Protein AF-A0A920ANH8-F1 (afdb_monomer)

Solvent-accessible surface area (backbone atoms only — not comparable to full-atom values): 8256 Å² total; per-residue (Å²): 111,60,56,74,19,57,46,46,71,43,47,84,95,56,101,53,77,49,75,54,90,67,97,67,73,54,84,72,90,76,86,80,78,64,59,67,66,59,52,51,48,52,52,42,49,32,62,74,70,32,36,62,46,75,48,73,66,53,48,61,88,75,48,53,37,49,67,61,54,46,39,48,56,33,45,65,75,43,80,54,91,46,23,42,37,29,68,56,39,88,88,61,44,61,59,64,71,48,97,84,73,58,77,89,82,85,70,65,42,72,85,58,41,31,60,66,86,51,49,64,49,50,56,53,48,52,73,71,33,78,85,82,127

pLDDT: mean 86.43, std 13.87, range [31.8, 97.69]

Mean predicted aligned error: 6.36 Å

Sequence (133 aa):
MLNRMGAKISGVGSNRLTIEGVDSLSGTTHRVLPDMVEIGSWIGLAALTRSELTIKNVSWDNLGQIPSVFQKLGIRIEKHDDDIYIPAHTDGYEVQSFIDGSIMTISDAPWPGFTPDLLSIILWSLHKLEGVC

Nearest PDB structures (foldseek):
  4eii-assembly1_A  TM=8.980E-01  e=5.322E-07  Enterobacter cloacae subsp. cloacae ATCC 13047
  6wfm-assembly1_A  TM=8.308E-01  e=4.370E-07  Stenotrophomonas maltophilia K279a
  1uae-assembly1_A  TM=9.268E-01  e=1.736E-06  Escherichia coli
  6wfm-assembly1_B  TM=8.569E-01  e=9.611E-07  Stenotrophomonas maltophilia K279a
  6cn1-assembly2_G  TM=8.652E-01  e=1.170E-06  Pseudomonas putida KT2440

Radius of gyration: 18.72 Å; Cα contacts (8 Å, |Δi|>4): 177; chains: 1; bounding box: 39×30×56 Å

Secondary structure (DSSP, 8-state):
-GGGGT-EEE-TTSS--EEE--S-------PPPP-HHHHHHHHHHHHHHT--EEE----GGGSTTHHHHHHHTT---EEETTEEEE---TT-------TT---------STTS--GGGHHHHHHHHHHSTT--

Structure (mmCIF, N/CA/C/O backbone):
data_AF-A0A920ANH8-F1
#
_entry.id   AF-A0A920ANH8-F1
#
loop_
_atom_site.group_PDB
_atom_site.id
_atom_site.type_symbol
_atom_site.label_atom_id
_atom_site.label_alt_id
_atom_site.label_comp_id
_atom_site.label_asym_id
_atom_site.label_entity_id
_atom_site.label_seq_id
_atom_site.pdbx_PDB_ins_code
_atom_site.Cartn_x
_atom_site.Cartn_y
_atom_site.Cartn_z
_atom_site.occupancy
_atom_site.B_iso_or_equiv
_atom_site.auth_seq_id
_atom_site.auth_comp_id
_atom_site.auth_asym_id
_atom_site.auth_atom_id
_atom_site.pdbx_PDB_model_num
ATOM 1 N N . MET A 1 1 ? 7.586 2.529 -13.834 1.00 94.06 1 MET A N 1
ATOM 2 C CA . MET A 1 1 ? 8.139 3.655 -14.623 1.00 94.06 1 MET A CA 1
ATOM 3 C C . MET A 1 1 ? 9.083 3.197 -15.737 1.00 94.06 1 MET A C 1
ATOM 5 O O . MET A 1 1 ? 8.738 3.399 -16.889 1.00 94.06 1 MET A O 1
ATOM 9 N N . LEU A 1 2 ? 10.215 2.549 -15.430 1.00 96.25 2 LEU A N 1
ATOM 10 C CA . LEU A 1 2 ? 11.284 2.238 -16.402 1.00 96.25 2 LEU A CA 1
ATOM 11 C C . LEU A 1 2 ? 10.830 1.485 -17.665 1.00 96.25 2 LEU A C 1
ATOM 13 O O . LEU A 1 2 ? 11.232 1.852 -18.761 1.00 96.25 2 LEU A O 1
ATOM 17 N N . ASN A 1 3 ? 9.929 0.504 -17.547 1.00 96.06 3 ASN A N 1
ATOM 18 C CA . ASN A 1 3 ? 9.394 -0.186 -18.731 1.00 96.06 3 ASN A CA 1
ATOM 19 C C . ASN A 1 3 ? 8.672 0.753 -19.711 1.00 96.06 3 ASN A C 1
ATOM 21 O O . ASN A 1 3 ? 8.709 0.537 -20.915 1.00 96.06 3 ASN A O 1
ATOM 25 N N . ARG A 1 4 ? 8.048 1.832 -19.218 1.00 95.62 4 ARG A N 1
ATOM 26 C CA . ARG A 1 4 ? 7.421 2.851 -20.077 1.00 95.62 4 ARG A CA 1
ATOM 27 C C . ARG A 1 4 ? 8.450 3.736 -20.785 1.00 95.62 4 ARG A C 1
ATOM 29 O O . ARG A 1 4 ? 8.130 4.315 -21.810 1.00 95.62 4 ARG A O 1
ATOM 36 N N . MET A 1 5 ? 9.666 3.821 -20.246 1.00 97.00 5 MET A N 1
ATOM 37 C CA . MET A 1 5 ? 10.800 4.535 -20.843 1.00 97.00 5 MET A CA 1
ATOM 38 C C . MET A 1 5 ? 11.550 3.684 -21.880 1.00 97.00 5 MET A C 1
ATOM 40 O O . MET A 1 5 ? 12.548 4.144 -22.422 1.00 97.00 5 MET A O 1
ATOM 44 N N . GLY A 1 6 ? 11.114 2.442 -22.131 1.00 96.00 6 GLY A N 1
ATOM 45 C CA . GLY A 1 6 ? 11.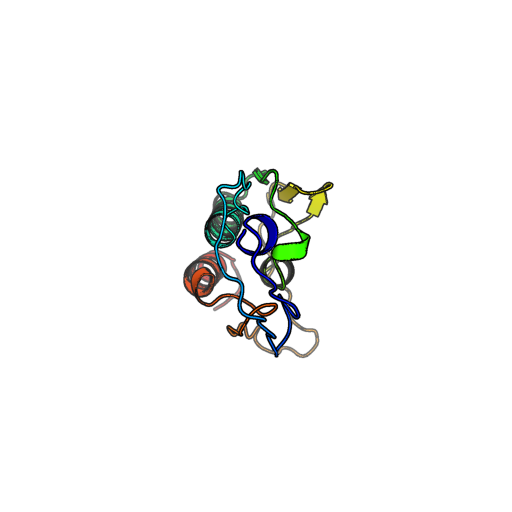753 1.522 -23.076 1.00 96.00 6 GLY A CA 1
ATOM 46 C C . GLY A 1 6 ? 12.643 0.451 -22.439 1.00 96.00 6 GLY A C 1
ATOM 47 O O . GLY A 1 6 ? 13.201 -0.367 -23.165 1.00 96.00 6 GLY A O 1
ATOM 48 N N . ALA A 1 7 ? 12.760 0.400 -21.106 1.00 97.06 7 ALA A N 1
ATOM 49 C CA . ALA A 1 7 ? 13.457 -0.702 -20.445 1.00 97.06 7 ALA A CA 1
ATOM 50 C C . ALA A 1 7 ? 12.689 -2.023 -20.614 1.00 97.06 7 ALA A C 1
ATOM 52 O O . ALA A 1 7 ? 11.458 -2.043 -20.684 1.00 97.06 7 ALA A O 1
ATOM 53 N N . LYS A 1 8 ? 13.413 -3.142 -20.613 1.00 96.88 8 LYS A N 1
ATOM 54 C CA . LYS A 1 8 ? 12.835 -4.487 -20.659 1.00 96.88 8 LYS A CA 1
ATOM 55 C C . LYS A 1 8 ? 13.043 -5.200 -19.328 1.00 96.88 8 LYS A C 1
ATOM 57 O O . LYS A 1 8 ? 13.990 -5.964 -19.160 1.00 96.88 8 LYS A O 1
ATOM 62 N N . ILE A 1 9 ? 12.164 -4.920 -18.370 1.00 97.50 9 ILE A N 1
ATOM 63 C CA . ILE A 1 9 ? 12.185 -5.525 -17.035 1.00 97.50 9 ILE A CA 1
ATOM 64 C C . ILE A 1 9 ? 10.954 -6.416 -16.882 1.00 97.50 9 ILE A C 1
ATOM 66 O O . ILE A 1 9 ? 9.819 -5.947 -16.984 1.00 97.50 9 ILE A O 1
ATOM 70 N N . SER A 1 10 ? 11.171 -7.696 -16.603 1.00 97.31 10 SER A N 1
ATOM 71 C CA . SER A 1 10 ? 10.118 -8.678 -16.331 1.00 97.31 10 SER A CA 1
ATOM 72 C C . SER A 1 10 ? 10.261 -9.263 -14.921 1.00 97.31 10 SER A C 1
ATOM 74 O O . SER A 1 10 ? 11.312 -9.145 -14.289 1.00 97.31 10 SER A O 1
ATOM 76 N N . GLY A 1 11 ? 9.179 -9.853 -14.402 1.00 94.88 11 GLY A N 1
ATOM 77 C CA . GLY A 1 11 ? 9.144 -10.429 -13.051 1.00 94.88 11 GLY A CA 1
ATOM 78 C C . GLY A 1 11 ? 8.936 -9.418 -11.913 1.00 94.88 11 GLY A C 1
ATOM 79 O O . GLY A 1 11 ? 9.189 -9.749 -10.756 1.00 94.88 11 GLY A O 1
ATOM 80 N N . VAL A 1 12 ? 8.487 -8.191 -12.213 1.00 93.94 12 VAL A N 1
ATOM 81 C CA . VAL A 1 12 ? 8.190 -7.158 -11.201 1.00 93.94 12 VAL A CA 1
ATOM 82 C C . VAL A 1 12 ? 7.119 -7.660 -10.231 1.00 93.94 12 VAL A C 1
ATOM 84 O O . VAL A 1 12 ? 6.077 -8.138 -10.666 1.00 93.94 12 VAL A O 1
ATOM 87 N N . GLY A 1 13 ? 7.390 -7.555 -8.928 1.00 88.56 13 GLY A N 1
ATOM 88 C CA . GLY A 1 13 ? 6.517 -8.073 -7.867 1.00 88.56 13 GLY A CA 1
ATOM 89 C C . GLY A 1 1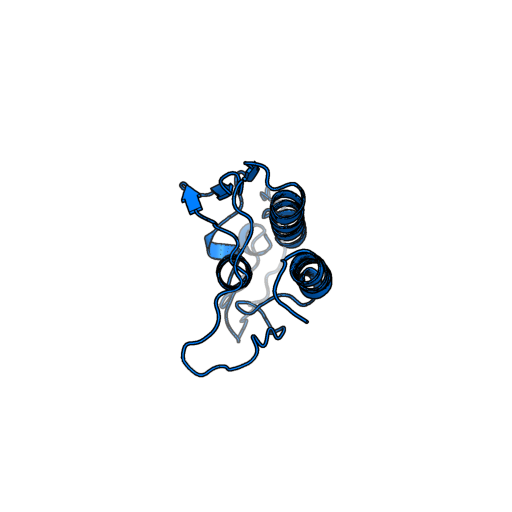3 ? 6.750 -9.546 -7.510 1.00 88.56 13 GLY A C 1
ATOM 90 O O . GLY A 1 13 ? 6.041 -10.078 -6.664 1.00 88.56 13 GLY A O 1
ATOM 91 N N . SER A 1 14 ? 7.736 -10.210 -8.124 1.00 92.50 14 SER A N 1
ATOM 92 C CA . SER A 1 14 ? 8.143 -11.577 -7.774 1.00 92.50 14 SER A CA 1
ATOM 93 C C . SER A 1 14 ? 9.506 -11.610 -7.074 1.00 92.50 14 SER A C 1
ATOM 95 O O . SER A 1 14 ? 10.193 -10.596 -6.958 1.00 92.50 14 SER A O 1
ATOM 97 N N . ASN A 1 15 ? 9.939 -12.799 -6.655 1.00 93.62 15 ASN A N 1
ATOM 98 C CA . ASN A 1 15 ? 11.267 -13.026 -6.084 1.00 93.62 15 ASN A CA 1
ATOM 99 C C . ASN A 1 15 ? 12.406 -13.027 -7.125 1.00 93.62 15 ASN A C 1
ATOM 101 O O . ASN A 1 15 ? 13.568 -13.175 -6.744 1.00 93.62 15 ASN A O 1
ATOM 105 N N . ARG A 1 16 ? 12.105 -12.904 -8.427 1.00 95.38 16 ARG A N 1
ATOM 106 C CA . ARG A 1 16 ? 13.113 -12.868 -9.494 1.00 95.38 16 ARG A CA 1
ATOM 107 C C . ARG A 1 16 ? 12.790 -11.801 -10.532 1.00 95.38 16 ARG A C 1
ATOM 109 O O . ARG A 1 16 ? 11.768 -11.856 -11.205 1.00 95.38 16 ARG A O 1
ATOM 116 N N . LEU A 1 17 ? 13.737 -10.893 -10.733 1.00 96.81 17 LEU A N 1
ATOM 117 C CA . LEU A 1 17 ? 13.707 -9.918 -11.818 1.00 96.81 17 LEU A CA 1
ATOM 118 C C . LEU A 1 17 ? 14.602 -10.379 -12.968 1.00 96.81 17 LEU A C 1
ATOM 120 O O . LEU A 1 17 ? 15.693 -10.905 -12.749 1.00 96.81 17 LEU A O 1
ATOM 124 N N . THR A 1 18 ? 14.154 -10.164 -14.202 1.00 97.31 18 THR A N 1
ATOM 125 C CA . THR A 1 18 ? 14.963 -10.383 -15.407 1.00 97.31 18 THR A CA 1
ATOM 126 C C . THR A 1 18 ? 14.987 -9.101 -16.222 1.00 97.31 18 THR A C 1
ATOM 128 O O . THR A 1 18 ? 13.934 -8.539 -16.531 1.00 97.31 18 THR A O 1
ATOM 131 N N . ILE A 1 19 ? 16.196 -8.631 -16.528 1.00 97.69 19 ILE A N 1
ATOM 132 C CA . ILE A 1 19 ? 16.440 -7.358 -17.204 1.00 97.69 19 ILE A CA 1
ATOM 133 C C . ILE A 1 19 ? 17.232 -7.634 -18.476 1.00 97.69 19 ILE A C 1
ATOM 135 O O . ILE A 1 19 ? 18.337 -8.172 -18.413 1.00 97.69 19 ILE A O 1
ATOM 139 N N . GLU A 1 20 ? 16.674 -7.241 -19.615 1.00 97.56 20 GLU A N 1
ATOM 140 C CA . GLU A 1 20 ? 17.391 -7.218 -20.889 1.00 97.56 20 GLU A CA 1
ATOM 141 C C . GLU A 1 20 ? 17.925 -5.805 -21.144 1.00 97.56 20 GLU A C 1
ATOM 143 O O . GLU A 1 20 ? 17.185 -4.822 -21.031 1.00 97.56 20 GLU A O 1
ATOM 148 N N . GLY A 1 21 ? 19.213 -5.702 -21.480 1.00 96.88 21 GLY A N 1
ATOM 149 C CA . GLY A 1 21 ? 19.848 -4.427 -21.814 1.00 96.88 21 GLY A CA 1
ATOM 150 C C . GLY A 1 21 ? 19.226 -3.780 -23.055 1.00 96.88 21 GLY A C 1
ATOM 151 O O . GLY A 1 21 ? 18.856 -4.470 -24.005 1.00 96.88 21 GLY A O 1
ATOM 152 N N . VAL A 1 22 ? 19.118 -2.450 -23.033 1.00 97.38 22 VAL A N 1
ATOM 153 C CA . VAL A 1 22 ? 18.624 -1.620 -24.144 1.00 97.38 22 VAL A CA 1
ATOM 154 C C . VAL A 1 22 ? 19.585 -0.457 -24.383 1.00 97.38 22 VAL A C 1
ATOM 156 O O . VAL A 1 22 ? 20.247 -0.009 -23.449 1.00 97.38 22 VAL A O 1
ATOM 159 N N . ASP A 1 23 ? 19.652 0.041 -25.618 1.00 97.19 23 ASP A N 1
ATOM 160 C CA . ASP A 1 23 ? 20.644 1.052 -26.016 1.00 97.19 23 ASP A CA 1
ATOM 161 C C . ASP A 1 23 ? 20.382 2.439 -25.409 1.00 97.19 23 ASP A C 1
ATOM 163 O O . ASP A 1 23 ? 21.310 3.201 -25.146 1.00 97.19 23 ASP A O 1
ATOM 167 N N . SER A 1 24 ? 19.111 2.794 -25.197 1.00 96.56 24 SER A N 1
ATOM 168 C CA . SER A 1 24 ? 18.716 4.077 -24.606 1.00 96.56 24 SER A CA 1
ATOM 169 C C . SER A 1 24 ? 17.324 4.016 -23.974 1.00 96.56 24 SER A C 1
ATOM 171 O O . SER A 1 24 ? 16.542 3.104 -24.242 1.00 96.56 24 SER A O 1
ATOM 173 N N . LEU A 1 25 ? 17.024 5.000 -23.122 1.00 97.69 25 LEU A N 1
ATOM 174 C CA . LEU A 1 25 ? 15.712 5.214 -22.513 1.00 97.69 25 LEU A CA 1
ATOM 175 C C . LEU A 1 25 ? 15.143 6.568 -22.949 1.00 97.69 25 LEU A C 1
ATOM 177 O O . LEU A 1 25 ? 15.891 7.525 -23.147 1.00 97.69 25 LEU A O 1
ATOM 181 N N . SER A 1 26 ? 13.819 6.665 -23.044 1.00 97.12 26 SER A N 1
ATOM 182 C CA . SER A 1 26 ? 13.102 7.901 -23.370 1.00 97.12 26 SER A CA 1
ATOM 183 C C . SER A 1 26 ? 12.413 8.519 -22.149 1.00 97.12 26 SER A C 1
ATOM 185 O O . SER A 1 26 ? 12.252 7.887 -21.106 1.00 97.12 26 SER A O 1
ATOM 187 N N . GLY A 1 27 ? 11.945 9.764 -22.284 1.00 97.00 27 GLY A N 1
ATOM 188 C CA . GLY A 1 27 ? 11.052 10.371 -21.293 1.00 97.00 27 GLY A CA 1
ATOM 189 C C . GLY A 1 27 ? 9.714 9.625 -21.180 1.00 97.00 27 GLY A C 1
ATOM 190 O O . GLY A 1 27 ? 9.268 8.984 -22.132 1.00 97.00 27 GLY A O 1
ATOM 191 N N . THR A 1 28 ? 9.060 9.716 -20.018 1.00 96.94 28 THR A N 1
ATOM 192 C CA . THR A 1 28 ? 7.709 9.177 -19.782 1.00 96.94 28 THR A CA 1
ATOM 193 C C . THR A 1 28 ? 6.941 10.060 -18.805 1.00 96.94 28 THR A C 1
ATOM 195 O O . THR A 1 28 ? 7.524 10.687 -17.925 1.00 96.94 28 THR A O 1
ATOM 198 N N . THR A 1 29 ? 5.614 10.023 -18.885 1.00 96.31 29 THR A N 1
ATOM 199 C CA . THR A 1 29 ? 4.732 10.443 -17.789 1.00 96.31 29 THR A CA 1
ATOM 200 C C . THR A 1 29 ? 4.400 9.228 -16.923 1.00 96.31 29 THR A C 1
ATOM 202 O O . THR A 1 29 ? 4.172 8.128 -17.439 1.00 96.31 29 THR A O 1
ATOM 205 N N . HIS A 1 30 ? 4.390 9.395 -15.602 1.00 95.12 30 HIS A N 1
ATOM 206 C CA . HIS A 1 30 ? 4.049 8.336 -14.657 1.00 95.12 30 HIS A CA 1
ATOM 207 C C . HIS A 1 30 ? 3.287 8.924 -13.470 1.00 95.12 30 HIS A C 1
ATOM 209 O O . HIS A 1 30 ? 3.697 9.937 -12.915 1.00 95.12 30 HIS A O 1
ATOM 215 N N . ARG A 1 31 ? 2.181 8.280 -13.087 1.00 93.38 31 ARG A N 1
ATOM 216 C CA . ARG A 1 31 ? 1.475 8.578 -11.841 1.00 93.38 31 ARG A CA 1
ATOM 217 C C . ARG A 1 31 ? 2.148 7.803 -10.711 1.00 93.38 31 ARG A C 1
ATOM 219 O O . ARG A 1 31 ? 2.312 6.59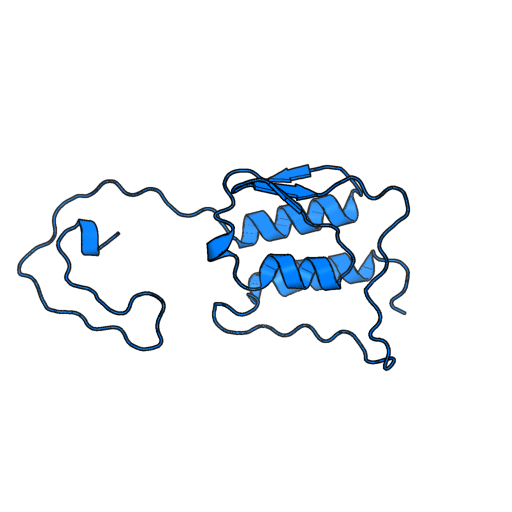1 -10.834 1.00 93.38 31 ARG A O 1
ATOM 226 N N . VAL A 1 32 ? 2.529 8.511 -9.653 1.00 93.94 32 VAL A N 1
ATOM 227 C CA . VAL A 1 32 ? 3.105 7.921 -8.440 1.00 93.94 32 VAL A CA 1
ATOM 228 C C . VAL A 1 32 ? 1.999 7.211 -7.658 1.00 93.94 32 VAL A C 1
ATOM 230 O O . VAL A 1 32 ? 0.852 7.667 -7.653 1.00 93.94 32 VAL A O 1
ATOM 233 N N . LEU A 1 33 ? 2.334 6.067 -7.061 1.00 93.31 33 LEU A N 1
ATOM 234 C CA . LEU A 1 33 ? 1.425 5.345 -6.174 1.00 93.31 33 LEU A CA 1
ATOM 235 C C . LEU A 1 33 ? 1.193 6.144 -4.881 1.00 93.31 33 LEU A C 1
ATOM 237 O O . LEU A 1 33 ? 2.081 6.895 -4.475 1.00 93.31 33 LEU A O 1
ATOM 241 N N . PRO A 1 34 ? 0.018 6.005 -4.250 1.00 94.44 34 PRO A N 1
ATOM 242 C CA . PRO A 1 34 ? -0.239 6.620 -2.954 1.00 94.44 34 PRO A CA 1
ATOM 243 C C . PRO A 1 34 ? 0.710 6.062 -1.882 1.00 94.44 34 PRO A C 1
ATOM 245 O O . PRO A 1 34 ? 1.188 4.929 -1.984 1.00 94.44 34 PRO A O 1
ATOM 248 N N . ASP A 1 35 ? 0.985 6.868 -0.859 1.00 94.31 35 ASP A N 1
ATOM 249 C CA . ASP A 1 35 ? 1.913 6.512 0.210 1.00 94.31 35 ASP A CA 1
ATOM 250 C C . ASP A 1 35 ? 1.221 5.631 1.265 1.00 94.31 35 ASP A C 1
ATOM 252 O O . ASP A 1 35 ? 0.327 6.066 1.992 1.00 94.31 35 ASP A O 1
ATOM 256 N N . MET A 1 36 ? 1.642 4.367 1.357 1.00 93.19 36 MET A N 1
ATOM 257 C CA . MET A 1 36 ? 1.091 3.404 2.318 1.00 93.19 36 MET A CA 1
ATOM 258 C C . MET A 1 36 ? 1.362 3.770 3.787 1.00 93.19 36 MET A C 1
ATOM 260 O O . MET A 1 36 ? 0.571 3.399 4.657 1.00 93.19 36 MET A O 1
ATOM 264 N N . VAL A 1 37 ? 2.448 4.497 4.077 1.00 93.19 37 VAL A N 1
ATOM 265 C CA . VAL A 1 37 ? 2.777 4.962 5.433 1.00 93.19 37 VAL A CA 1
ATOM 266 C C . VAL A 1 37 ? 1.848 6.106 5.828 1.00 93.19 37 VAL A C 1
ATOM 268 O O . VAL A 1 37 ? 1.336 6.133 6.951 1.00 93.19 37 VAL A O 1
ATOM 271 N N . GLU A 1 38 ? 1.556 7.010 4.892 1.00 94.94 38 GLU A N 1
ATOM 272 C CA . GLU A 1 38 ? 0.569 8.072 5.100 1.00 94.94 38 GLU A CA 1
ATOM 273 C C . GLU A 1 38 ? -0.828 7.485 5.345 1.00 94.94 38 GLU A C 1
ATOM 275 O O . GLU A 1 38 ? -1.494 7.842 6.317 1.00 94.94 38 GLU A O 1
ATOM 280 N N . ILE A 1 39 ? -1.247 6.517 4.524 1.00 95.06 39 ILE A N 1
ATOM 281 C CA . ILE A 1 39 ? -2.532 5.820 4.689 1.00 95.06 39 ILE A CA 1
ATOM 282 C C . ILE A 1 39 ? -2.619 5.163 6.072 1.00 95.06 39 ILE A C 1
ATOM 284 O O . ILE A 1 39 ? -3.609 5.351 6.779 1.00 95.06 39 ILE A O 1
ATOM 288 N N . GLY A 1 40 ? -1.578 4.440 6.497 1.00 93.19 40 GLY A N 1
ATOM 289 C CA . GLY A 1 40 ? -1.523 3.848 7.836 1.00 93.19 40 GLY A CA 1
ATOM 290 C C . GLY A 1 40 ? -1.564 4.887 8.961 1.00 93.19 40 GLY A C 1
ATOM 291 O O . GLY A 1 40 ? -2.196 4.650 9.990 1.00 93.19 40 GLY A O 1
ATOM 292 N N . SER A 1 41 ? -0.965 6.060 8.753 1.00 93.19 41 SER A N 1
ATOM 293 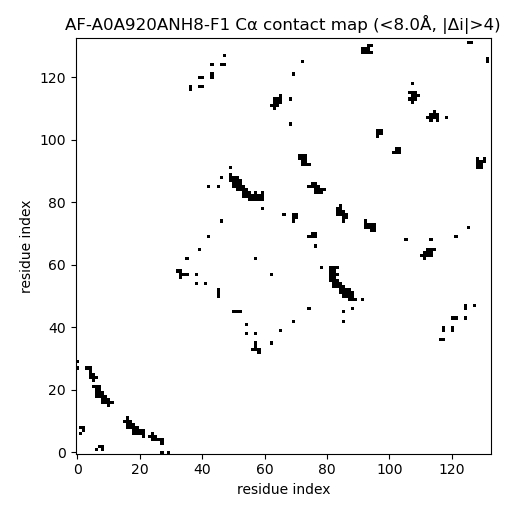C CA . SER A 1 41 ? -1.011 7.177 9.706 1.00 93.19 41 SER A CA 1
ATOM 294 C C . SER A 1 41 ? -2.419 7.753 9.847 1.00 93.19 41 SER A C 1
ATOM 296 O O . SER A 1 41 ? -2.859 8.018 10.964 1.00 93.19 41 SER A O 1
ATOM 298 N N . TRP A 1 42 ? -3.155 7.894 8.743 1.00 94.88 42 TRP A N 1
ATOM 299 C CA . TRP A 1 42 ? -4.553 8.332 8.755 1.00 94.88 42 TRP A CA 1
ATOM 300 C C . TRP A 1 42 ? -5.478 7.314 9.425 1.00 94.88 42 TRP A C 1
ATOM 302 O O . TRP A 1 42 ? -6.344 7.707 10.208 1.00 94.88 42 TRP A O 1
ATOM 312 N N . ILE A 1 43 ? -5.261 6.017 9.175 1.00 92.06 43 ILE A N 1
ATOM 313 C CA . ILE A 1 43 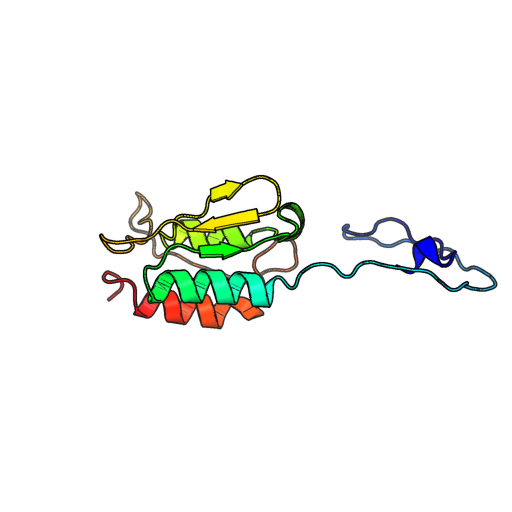? -5.973 4.941 9.881 1.00 92.06 43 ILE A CA 1
ATOM 314 C C . ILE A 1 43 ? -5.704 5.035 11.384 1.00 92.06 43 ILE A C 1
ATOM 316 O O . ILE A 1 43 ? -6.641 5.033 12.181 1.00 92.06 43 ILE A O 1
ATOM 320 N N . GLY A 1 44 ? -4.432 5.173 11.768 1.00 89.88 44 GLY A N 1
ATOM 321 C CA . GLY A 1 44 ? -4.033 5.367 13.157 1.00 89.88 44 GLY A CA 1
ATOM 322 C C . GLY A 1 44 ? -4.721 6.580 13.779 1.00 89.88 44 GLY A C 1
ATOM 323 O O . GLY A 1 44 ? -5.322 6.451 14.840 1.00 89.88 44 GLY A O 1
ATOM 324 N N . LEU A 1 45 ? -4.700 7.732 13.096 1.00 90.62 45 LEU A N 1
ATOM 325 C CA . LEU A 1 45 ? -5.337 8.970 13.549 1.00 90.62 45 LEU A CA 1
ATOM 326 C C . LEU A 1 45 ? -6.833 8.781 13.811 1.00 90.62 45 LEU A C 1
ATOM 328 O O . LEU A 1 45 ? -7.287 9.095 14.912 1.00 90.62 45 LEU A O 1
ATOM 332 N N . ALA A 1 46 ? -7.563 8.229 12.836 1.00 89.69 46 ALA A N 1
ATOM 333 C CA . ALA A 1 46 ? -8.990 7.932 12.960 1.00 89.69 46 ALA A CA 1
ATOM 334 C C . ALA A 1 46 ? -9.266 6.988 14.138 1.00 89.69 46 ALA A C 1
ATOM 336 O O . ALA A 1 46 ? -10.233 7.193 14.881 1.00 89.69 46 ALA A O 1
ATOM 337 N N . ALA A 1 47 ? -8.367 6.020 14.368 1.00 85.56 47 ALA A N 1
ATOM 338 C CA . ALA A 1 47 ? -8.446 5.138 15.520 1.00 85.56 47 ALA A CA 1
ATOM 339 C C . ALA A 1 47 ? -8.473 5.938 16.837 1.00 85.56 47 ALA A C 1
ATOM 341 O O . ALA A 1 47 ? -9.323 5.724 17.695 1.00 85.56 47 ALA A O 1
ATOM 342 N N . LEU A 1 48 ? -7.609 6.937 17.000 1.00 84.06 48 LEU A N 1
ATOM 343 C CA . LEU A 1 48 ? -7.481 7.633 18.289 1.00 84.06 48 LEU A CA 1
ATOM 344 C C . LEU A 1 48 ? -8.529 8.711 18.501 1.00 84.06 48 LEU A C 1
ATOM 346 O O . LEU A 1 48 ? -8.980 8.919 19.628 1.00 84.06 48 LEU A O 1
ATOM 350 N N . THR A 1 49 ? -8.889 9.420 17.433 1.00 87.31 49 THR A N 1
ATOM 351 C CA . THR A 1 49 ? -9.929 10.450 17.477 1.00 87.31 49 THR A CA 1
ATOM 352 C C . THR A 1 49 ? -11.325 9.844 17.493 1.00 87.31 49 THR A C 1
ATOM 354 O O . THR A 1 49 ? -12.285 10.582 17.711 1.00 87.31 49 THR A O 1
ATOM 357 N N . ARG A 1 50 ? -11.449 8.522 17.277 1.00 86.88 50 ARG A N 1
ATOM 358 C CA . ARG A 1 50 ? -12.729 7.800 17.173 1.00 86.88 50 ARG A CA 1
ATOM 359 C C . ARG A 1 50 ? -13.643 8.387 16.093 1.00 86.88 50 ARG A C 1
ATOM 3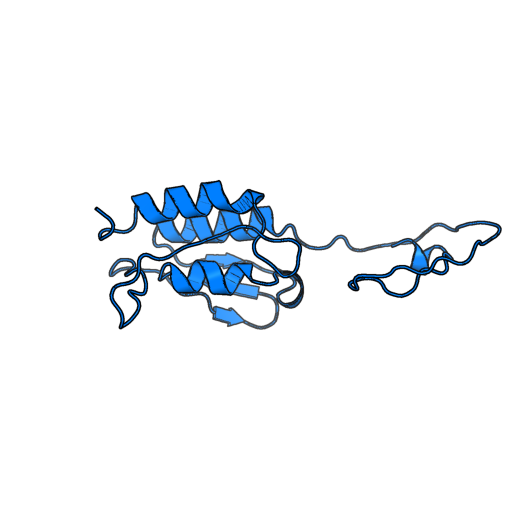61 O O . ARG A 1 50 ? -14.865 8.274 16.170 1.00 86.88 50 ARG A O 1
ATOM 368 N N . SER A 1 51 ? -13.050 9.048 15.103 1.00 87.25 51 SER A N 1
ATOM 369 C CA . SER A 1 51 ? -13.768 9.808 14.087 1.00 87.25 51 SER A CA 1
ATOM 370 C C . SER A 1 51 ? -14.000 8.984 12.834 1.00 87.25 51 SER A C 1
ATOM 372 O O . SER A 1 51 ? -13.189 8.135 12.478 1.00 87.25 51 SER A O 1
ATOM 374 N N . GLU A 1 52 ? -15.067 9.319 12.120 1.00 93.19 52 GLU A N 1
ATOM 375 C CA . GLU A 1 52 ? -15.274 8.846 10.758 1.00 93.19 52 GLU A CA 1
ATOM 376 C C . GLU A 1 52 ? -14.246 9.478 9.806 1.00 93.19 52 GLU A C 1
ATOM 378 O O . GLU A 1 52 ? -13.997 10.686 9.866 1.00 93.19 52 GLU A O 1
ATOM 383 N N . LEU A 1 53 ? -13.654 8.670 8.924 1.00 94.50 53 LEU A N 1
ATOM 384 C CA . LEU A 1 53 ? -12.702 9.128 7.916 1.00 94.50 53 LEU A CA 1
ATOM 385 C C . LEU A 1 53 ? -12.826 8.311 6.626 1.00 94.50 53 LEU A C 1
ATOM 387 O O . LEU A 1 53 ? -12.918 7.089 6.654 1.00 94.50 53 LEU A O 1
ATOM 391 N N . THR A 1 54 ? -12.761 8.989 5.479 1.00 96.19 54 THR A N 1
ATOM 392 C CA . THR A 1 54 ? -12.574 8.346 4.169 1.00 96.19 54 THR A CA 1
ATOM 393 C C . THR A 1 54 ? -11.226 8.754 3.589 1.00 96.19 54 THR A C 1
ATOM 395 O O . THR A 1 54 ? -10.987 9.942 3.360 1.00 96.19 54 THR A O 1
ATOM 398 N N . ILE A 1 55 ? -10.355 7.783 3.327 1.00 95.94 55 ILE A N 1
ATOM 399 C CA . ILE A 1 55 ? -9.058 7.979 2.677 1.00 95.94 55 ILE A CA 1
ATOM 400 C C . ILE A 1 55 ? -9.213 7.572 1.213 1.00 95.94 55 ILE A C 1
ATOM 402 O O . ILE A 1 55 ? -9.572 6.432 0.922 1.00 95.94 55 ILE A O 1
ATOM 406 N N . LYS A 1 56 ? -8.960 8.505 0.291 1.00 95.62 56 LYS A N 1
ATOM 407 C CA . LYS A 1 56 ? -9.247 8.312 -1.136 1.00 95.62 56 LYS A CA 1
ATOM 408 C C . LYS A 1 56 ? -8.049 7.821 -1.941 1.00 95.62 56 LYS A C 1
ATOM 410 O O . LYS A 1 56 ? -6.929 8.248 -1.676 1.00 95.62 56 LYS A O 1
ATOM 415 N N . ASN A 1 57 ? -8.308 7.068 -3.013 1.00 94.06 57 ASN A N 1
ATOM 416 C CA . ASN A 1 57 ? -7.320 6.581 -3.983 1.00 94.06 57 ASN A CA 1
ATOM 417 C C . ASN A 1 57 ? -6.142 5.864 -3.312 1.00 94.06 57 ASN A C 1
ATOM 419 O O . ASN A 1 57 ? -4.980 6.195 -3.569 1.00 94.06 57 ASN A O 1
ATOM 423 N N . VAL A 1 58 ? -6.436 4.918 -2.424 1.00 95.38 58 VAL A N 1
ATOM 424 C CA . VAL A 1 58 ? -5.421 4.254 -1.598 1.00 95.38 58 VAL A CA 1
ATOM 425 C C . VAL A 1 58 ? -4.670 3.154 -2.337 1.00 95.38 58 VAL A C 1
ATOM 427 O O . VAL A 1 58 ? -3.686 2.637 -1.816 1.00 95.38 58 VAL A O 1
ATOM 430 N N . SER A 1 59 ? -5.093 2.814 -3.558 1.00 95.00 59 SER A N 1
ATOM 431 C CA . SER A 1 59 ? -4.555 1.686 -4.308 1.00 95.00 59 SER A CA 1
ATOM 432 C C . SER 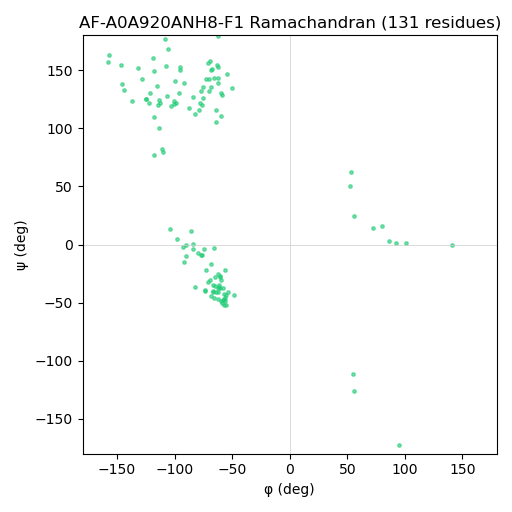A 1 59 ? -4.619 0.405 -3.478 1.00 95.00 59 SER A C 1
ATOM 434 O O . SER A 1 59 ? -3.591 -0.183 -3.135 1.00 95.00 59 SER A O 1
ATOM 436 N N . TRP A 1 60 ? -5.842 -0.006 -3.131 1.00 93.88 60 TRP A N 1
ATOM 437 C CA . TRP A 1 60 ? -6.114 -1.041 -2.124 1.00 93.88 60 TRP A CA 1
ATOM 438 C C . TRP A 1 60 ? -5.271 -2.308 -2.319 1.00 93.88 60 TRP A C 1
ATOM 440 O O . TRP A 1 60 ? -4.707 -2.849 -1.369 1.00 93.88 60 TRP A O 1
ATOM 450 N N . ASP A 1 61 ? -5.143 -2.760 -3.565 1.00 92.25 61 ASP A N 1
ATOM 451 C CA . ASP A 1 61 ? -4.451 -4.006 -3.902 1.00 92.25 61 ASP A CA 1
ATOM 452 C C . ASP A 1 61 ? -2.928 -3.938 -3.655 1.00 92.25 61 ASP A C 1
ATOM 454 O O . ASP A 1 61 ? -2.274 -4.973 -3.537 1.00 92.25 61 ASP A O 1
ATOM 458 N N . ASN A 1 62 ? -2.356 -2.735 -3.519 1.00 92.69 62 ASN A N 1
ATOM 459 C CA . ASN A 1 62 ? -0.941 -2.523 -3.201 1.00 92.69 62 ASN A CA 1
ATOM 460 C C . ASN A 1 62 ? -0.656 -2.433 -1.691 1.00 92.69 62 ASN A C 1
ATOM 462 O O . ASN A 1 62 ? 0.512 -2.482 -1.299 1.00 92.69 62 ASN A O 1
ATOM 466 N N . LEU A 1 63 ? -1.686 -2.357 -0.837 1.00 92.50 63 LEU A N 1
ATOM 467 C CA . LEU A 1 63 ? -1.529 -2.220 0.620 1.00 92.50 63 LEU A CA 1
ATOM 468 C C . LEU A 1 63 ? -1.130 -3.521 1.334 1.00 92.50 63 LEU A C 1
ATOM 470 O O . LEU A 1 63 ? -0.813 -3.499 2.524 1.00 92.50 63 LEU A O 1
ATOM 474 N N . GLY A 1 64 ? -1.140 -4.660 0.635 1.00 91.88 64 GLY A N 1
ATOM 475 C CA . GLY A 1 64 ? -0.735 -5.947 1.199 1.00 91.88 64 GLY A CA 1
ATOM 476 C C . GLY A 1 64 ? -1.533 -6.301 2.458 1.00 91.88 64 GLY A C 1
ATOM 477 O O . GLY A 1 64 ? -2.762 -6.325 2.443 1.00 91.88 64 GLY A O 1
ATOM 478 N N . GLN A 1 65 ? -0.833 -6.590 3.556 1.00 92.25 65 GLN A N 1
ATOM 479 C CA . GLN A 1 65 ? -1.447 -6.964 4.838 1.00 92.25 65 GLN A CA 1
ATOM 480 C C . GLN A 1 65 ? -1.881 -5.779 5.721 1.00 92.25 65 GLN A C 1
ATOM 482 O O . GLN A 1 65 ? -2.471 -6.014 6.776 1.00 92.25 65 GLN A O 1
ATOM 487 N N . ILE A 1 66 ? -1.617 -4.525 5.331 1.00 93.44 66 ILE A N 1
ATOM 488 C CA . ILE A 1 66 ? -1.849 -3.351 6.193 1.00 93.44 66 ILE A CA 1
ATOM 489 C C . ILE A 1 66 ? -3.307 -3.267 6.696 1.00 93.44 66 ILE A C 1
ATOM 491 O O . ILE A 1 66 ? -3.490 -3.220 7.916 1.00 93.44 66 ILE A O 1
ATOM 495 N N . PRO A 1 67 ? -4.353 -3.326 5.841 1.00 92.44 67 PRO A N 1
ATOM 496 C CA . PRO A 1 67 ? -5.738 -3.221 6.309 1.00 92.44 67 PRO A CA 1
ATOM 497 C C . PRO A 1 67 ? -6.118 -4.357 7.263 1.00 92.44 67 PRO A C 1
ATOM 499 O O . PRO A 1 67 ? -6.748 -4.126 8.291 1.00 92.44 67 PRO A O 1
ATOM 502 N N . SER A 1 68 ? -5.679 -5.583 6.966 1.00 90.88 68 SER A N 1
ATOM 503 C CA . SER A 1 68 ? -5.976 -6.760 7.786 1.00 90.88 68 SER A CA 1
ATOM 504 C C . SER A 1 68 ? -5.327 -6.696 9.168 1.00 90.88 68 SER A C 1
ATOM 506 O O . SER A 1 68 ? -5.916 -7.168 10.138 1.00 90.88 68 SER A O 1
ATOM 508 N N . VAL A 1 69 ? -4.129 -6.116 9.289 1.00 90.12 69 VAL A N 1
ATOM 509 C CA . VAL A 1 69 ? -3.473 -5.934 10.592 1.00 90.12 69 VAL A CA 1
ATOM 510 C C . VAL A 1 69 ? -4.226 -4.911 11.444 1.00 90.12 69 VAL A C 1
ATOM 512 O O . VAL A 1 69 ? -4.496 -5.187 12.611 1.00 90.12 69 VAL A O 1
ATOM 515 N N . PHE A 1 70 ? -4.649 -3.781 10.872 1.00 89.50 70 PHE A N 1
ATOM 516 C CA . PHE A 1 70 ? -5.473 -2.813 11.605 1.00 89.50 70 PHE A CA 1
ATOM 517 C C . PHE A 1 70 ? -6.856 -3.373 11.981 1.00 89.50 70 PHE A C 1
ATOM 519 O O . PHE A 1 70 ? -7.336 -3.121 13.083 1.00 89.50 70 PHE A O 1
ATOM 526 N N . GLN A 1 71 ? -7.465 -4.201 11.128 1.00 88.50 71 GLN A N 1
ATOM 527 C CA . GLN A 1 71 ? -8.715 -4.897 11.457 1.00 88.50 71 GLN A CA 1
ATOM 528 C C . GLN A 1 71 ? -8.569 -5.860 12.640 1.00 88.50 71 GLN A C 1
ATOM 530 O O . GLN A 1 71 ? -9.466 -5.937 13.479 1.00 88.50 71 GLN A O 1
ATOM 535 N N . LYS A 1 72 ? -7.431 -6.562 12.754 1.00 84.56 72 LYS A N 1
ATOM 536 C CA . LYS A 1 72 ? -7.141 -7.418 13.918 1.00 84.56 72 LYS A CA 1
ATOM 537 C C . LYS A 1 72 ? -7.103 -6.607 15.213 1.00 84.56 72 LYS A C 1
ATOM 539 O O . LYS A 1 72 ? -7.642 -7.062 16.214 1.00 84.56 72 LYS A O 1
ATOM 544 N N . LEU A 1 73 ? -6.574 -5.383 15.175 1.00 80.94 73 LEU A N 1
ATOM 545 C CA . LEU A 1 73 ? -6.582 -4.454 16.313 1.00 80.94 73 LEU A CA 1
ATOM 546 C C . LEU A 1 73 ? -7.990 -3.976 16.718 1.00 80.94 73 LEU A C 1
ATOM 548 O O . LEU A 1 73 ? -8.112 -3.240 17.689 1.00 80.94 73 LEU A O 1
ATOM 552 N N . GLY A 1 74 ? -9.045 -4.370 15.998 1.00 81.38 74 GLY A N 1
ATOM 553 C CA . GLY A 1 74 ? -10.422 -3.960 16.277 1.00 81.38 74 GLY A CA 1
ATOM 554 C C . GLY A 1 74 ? -10.869 -2.712 15.518 1.00 81.38 74 GLY A C 1
ATOM 555 O O . GLY A 1 74 ? -12.007 -2.274 15.681 1.00 81.38 74 GLY A O 1
ATOM 556 N N . ILE A 1 75 ? -10.010 -2.133 14.672 1.00 86.56 75 ILE A N 1
ATOM 557 C CA . ILE A 1 75 ? -10.356 -0.960 13.862 1.00 86.56 75 ILE A CA 1
ATOM 558 C C . ILE A 1 75 ? -11.195 -1.418 12.673 1.00 86.56 75 ILE A C 1
ATOM 560 O O . ILE A 1 75 ? -10.763 -2.242 11.863 1.00 86.56 75 ILE A O 1
ATOM 564 N N . ARG A 1 76 ? -12.408 -0.880 12.541 1.00 88.06 76 ARG A N 1
ATOM 565 C CA . ARG A 1 76 ? -13.275 -1.221 11.417 1.00 88.06 76 ARG A CA 1
ATOM 566 C C . ARG A 1 76 ? -12.777 -0.494 10.175 1.00 88.06 76 ARG A C 1
ATOM 568 O O . ARG A 1 76 ? -12.719 0.726 10.132 1.00 88.06 76 ARG A O 1
ATOM 575 N N . ILE A 1 77 ? -12.418 -1.270 9.162 1.00 91.94 77 ILE A N 1
ATOM 576 C CA . ILE A 1 77 ? -11.975 -0.766 7.863 1.00 91.94 77 ILE A CA 1
ATOM 577 C C . ILE A 1 77 ? -12.859 -1.398 6.803 1.00 91.94 77 ILE A C 1
ATOM 579 O O . ILE A 1 77 ? -12.954 -2.627 6.729 1.00 91.94 77 ILE A O 1
ATOM 583 N N . GLU A 1 78 ? -13.472 -0.560 5.980 1.00 93.62 78 GLU A N 1
ATOM 584 C CA . GLU A 1 78 ? -14.296 -0.954 4.847 1.00 93.62 78 GLU A CA 1
ATOM 585 C C . GLU A 1 78 ? -13.637 -0.494 3.546 1.00 93.62 78 GLU A C 1
ATOM 587 O O . GLU A 1 78 ? -13.132 0.624 3.444 1.00 93.62 78 GLU A O 1
ATOM 592 N N . LYS A 1 79 ? -13.634 -1.371 2.541 1.00 94.94 79 LYS A N 1
ATOM 593 C CA . LYS A 1 79 ? -13.198 -1.027 1.186 1.00 94.94 79 LYS A CA 1
ATOM 594 C C . LYS A 1 79 ? -14.393 -0.475 0.419 1.00 94.94 79 LYS A C 1
ATOM 596 O O . LYS A 1 79 ? -15.350 -1.216 0.189 1.00 94.94 79 LYS A O 1
ATOM 601 N N . HIS A 1 80 ? -14.325 0.782 -0.008 1.00 94.38 80 HIS A N 1
ATOM 602 C CA . HIS A 1 80 ? -15.290 1.384 -0.933 1.00 94.38 80 HIS A CA 1
ATOM 603 C C . HIS A 1 80 ? -14.551 1.680 -2.240 1.00 94.38 80 HIS A C 1
ATOM 605 O O . HIS A 1 80 ? -13.798 2.641 -2.321 1.00 94.38 80 HIS A O 1
ATOM 611 N N . ASP A 1 81 ? -14.710 0.828 -3.252 1.00 93.25 81 ASP A N 1
ATOM 612 C CA . ASP A 1 81 ? -13.931 0.891 -4.498 1.00 93.25 81 ASP A CA 1
ATOM 613 C C . ASP A 1 81 ? -12.404 0.872 -4.258 1.00 93.25 81 ASP A C 1
ATOM 615 O O . ASP A 1 81 ? -11.865 -0.156 -3.843 1.00 93.25 81 ASP A O 1
ATOM 619 N N . ASP A 1 82 ? -11.706 1.981 -4.531 1.00 94.19 82 ASP A N 1
ATOM 620 C CA . ASP A 1 82 ? -10.269 2.169 -4.262 1.00 94.19 82 ASP A CA 1
ATOM 621 C C . ASP A 1 82 ? -10.007 3.067 -3.038 1.00 94.19 82 ASP A C 1
ATOM 623 O O . ASP A 1 82 ? -8.887 3.533 -2.827 1.00 94.19 82 ASP A O 1
ATOM 627 N N . ASP A 1 83 ? -11.038 3.316 -2.234 1.00 95.94 83 ASP A N 1
ATOM 628 C CA . ASP A 1 83 ? -10.991 4.131 -1.028 1.00 95.94 83 ASP A CA 1
ATOM 629 C C . ASP A 1 83 ? -11.088 3.242 0.225 1.00 95.94 83 ASP A C 1
ATOM 631 O O . ASP A 1 83 ? -11.655 2.141 0.223 1.00 95.94 83 ASP A O 1
ATOM 635 N N . ILE A 1 84 ? -10.530 3.746 1.323 1.00 95.69 84 ILE A N 1
ATOM 636 C CA . ILE A 1 84 ? -10.709 3.197 2.667 1.00 95.69 84 ILE A CA 1
ATOM 637 C C . ILE A 1 84 ? -11.737 4.051 3.395 1.00 95.69 84 ILE A C 1
ATOM 639 O O . ILE A 1 84 ? -11.530 5.252 3.567 1.00 95.69 84 ILE A O 1
ATOM 643 N N . TYR A 1 85 ? -12.805 3.424 3.875 1.00 95.38 85 TYR A N 1
ATOM 644 C CA . TYR A 1 85 ? -13.765 4.032 4.785 1.00 95.38 85 TYR A CA 1
ATOM 645 C C . TYR A 1 85 ? -13.589 3.465 6.196 1.00 95.38 85 TYR A C 1
ATOM 647 O O . TYR A 1 85 ? -13.568 2.249 6.402 1.00 95.38 85 TYR A O 1
ATOM 655 N N . ILE A 1 86 ? -13.447 4.362 7.167 1.00 93.12 86 ILE A N 1
ATOM 656 C CA . ILE A 1 86 ? -13.347 4.062 8.594 1.00 93.12 86 ILE A CA 1
ATOM 657 C C . ILE A 1 86 ? -14.558 4.728 9.253 1.00 93.12 86 ILE A C 1
ATOM 659 O O . ILE A 1 86 ? -14.608 5.961 9.297 1.00 93.12 86 ILE A O 1
ATOM 663 N N . PRO A 1 87 ? -15.552 3.963 9.730 1.00 90.19 87 PRO A N 1
ATOM 664 C CA . PRO A 1 87 ? -16.690 4.536 10.433 1.00 90.19 87 PRO A CA 1
ATOM 665 C C . PRO A 1 87 ? -16.270 5.098 11.796 1.00 90.19 87 PRO A C 1
ATOM 667 O O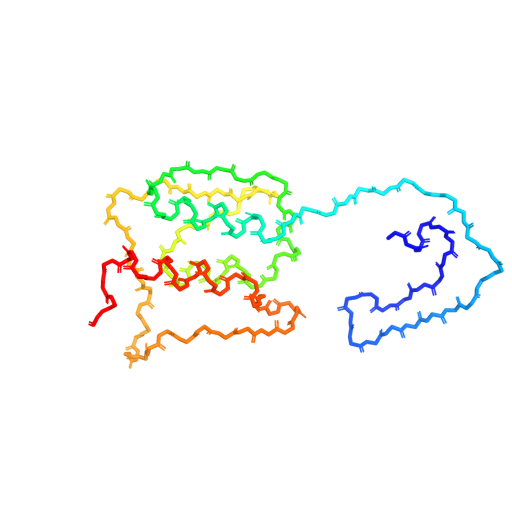 . PRO A 1 87 ? -15.268 4.684 12.379 1.00 90.19 87 PRO A O 1
ATOM 670 N N . ALA A 1 88 ? -17.061 6.029 12.332 1.00 86.25 88 ALA A N 1
ATOM 671 C CA . ALA A 1 88 ? -16.854 6.516 13.693 1.00 86.25 88 ALA A CA 1
ATOM 672 C C . ALA A 1 88 ? -17.021 5.379 14.714 1.00 86.25 88 ALA A C 1
ATOM 674 O O . ALA A 1 88 ? -17.948 4.573 14.628 1.00 86.25 88 ALA A O 1
ATOM 675 N N . HIS A 1 89 ? -16.145 5.356 15.715 1.00 75.62 89 HIS A N 1
ATOM 676 C CA . HIS A 1 89 ? -16.133 4.345 16.770 1.00 75.62 89 HIS A CA 1
ATOM 677 C C . HIS A 1 89 ? -16.571 4.967 18.099 1.00 75.62 89 HIS A C 1
ATOM 679 O O . HIS A 1 89 ? -15.751 5.317 18.949 1.00 75.62 89 HIS A O 1
ATOM 685 N N . THR A 1 90 ? -17.883 5.133 18.282 1.00 68.25 90 THR A N 1
ATOM 686 C CA . THR A 1 90 ? -18.460 5.736 19.497 1.00 68.25 90 THR A CA 1
ATOM 687 C C . THR A 1 90 ? -18.309 4.857 20.736 1.00 68.25 90 THR A C 1
ATOM 689 O O . THR A 1 90 ? -18.141 5.387 21.832 1.00 68.25 90 THR A O 1
ATOM 692 N N . ASP A 1 91 ? -18.292 3.535 20.551 1.00 64.94 91 ASP A N 1
ATOM 693 C CA . ASP A 1 91 ? -18.349 2.548 21.638 1.00 64.94 91 ASP A CA 1
ATOM 694 C C . ASP A 1 91 ? -16.962 2.007 22.045 1.00 64.94 91 ASP A C 1
ATOM 696 O O . ASP A 1 91 ? -16.858 1.134 22.899 1.00 64.94 91 ASP A O 1
ATOM 700 N N . GLY A 1 92 ? -15.883 2.548 21.460 1.00 65.56 92 GLY A N 1
ATOM 701 C CA . GLY A 1 92 ? -14.503 2.096 21.677 1.00 65.56 92 GLY A CA 1
ATOM 702 C C . GLY A 1 92 ? -14.010 1.091 20.627 1.00 65.56 92 GLY A C 1
ATOM 703 O O . GLY A 1 92 ? -14.664 0.862 19.608 1.00 65.56 92 GLY A O 1
ATOM 704 N N . TYR A 1 93 ? -12.821 0.525 20.858 1.00 66.88 93 TYR A N 1
ATOM 705 C CA . TYR A 1 93 ? -12.261 -0.557 20.043 1.00 66.88 93 TYR A CA 1
ATOM 706 C C . TYR A 1 93 ? -11.995 -1.753 20.942 1.00 66.88 93 TYR A C 1
ATOM 708 O O . TYR A 1 93 ? -11.323 -1.613 21.962 1.00 66.88 93 TYR A O 1
ATOM 716 N N . GLU A 1 94 ? -12.467 -2.921 20.529 1.00 63.22 94 GLU A N 1
ATOM 717 C CA . GLU A 1 94 ? -12.086 -4.182 21.149 1.00 63.22 94 GLU A CA 1
ATOM 718 C C . GLU A 1 94 ? -11.069 -4.879 20.254 1.00 63.22 94 GLU A C 1
ATOM 720 O O . GLU A 1 94 ? -11.347 -5.211 19.099 1.00 63.22 94 GLU A O 1
ATOM 725 N N . VAL A 1 95 ? -9.872 -5.098 20.797 1.00 64.19 95 VAL A N 1
ATOM 726 C CA . VAL A 1 95 ? -8.861 -5.934 20.151 1.00 64.19 95 VAL A CA 1
ATOM 727 C C . VAL A 1 95 ? -9.459 -7.326 19.975 1.00 64.19 95 VAL A C 1
ATOM 729 O O . VAL A 1 95 ? -9.980 -7.900 20.934 1.00 64.19 95 VAL A O 1
ATOM 732 N N . GLN A 1 96 ? -9.376 -7.888 18.766 1.00 61.38 96 GLN A N 1
ATOM 733 C CA . GLN A 1 96 ? -9.844 -9.253 18.546 1.00 61.38 96 GLN A CA 1
ATOM 734 C C . GLN A 1 96 ? -8.983 -10.206 19.380 1.00 61.38 96 GLN A C 1
ATOM 736 O O . GLN A 1 96 ? -7.820 -10.459 19.062 1.00 61.38 96 GLN A O 1
ATOM 741 N N . SER A 1 97 ? -9.554 -10.712 20.469 1.00 55.38 97 SER A N 1
ATOM 742 C CA . SER A 1 97 ? -8.954 -11.775 21.262 1.00 55.38 97 SER A CA 1
ATOM 743 C C . SER A 1 97 ? -9.132 -13.088 20.507 1.00 55.38 97 SER A C 1
ATOM 745 O O . SER A 1 97 ? -10.231 -13.446 20.078 1.00 55.38 97 SER A O 1
ATOM 747 N N . PHE A 1 98 ? -8.030 -13.803 20.288 1.00 55.62 98 PHE A N 1
ATOM 748 C CA . PHE A 1 98 ? -8.104 -15.137 19.713 1.00 55.62 98 PHE A CA 1
ATOM 749 C C . PHE A 1 98 ? -8.818 -16.069 20.701 1.00 55.62 98 PHE A C 1
ATOM 751 O O . PHE A 1 98 ? -8.638 -15.968 21.915 1.00 55.62 98 PHE A O 1
ATOM 758 N N . ILE A 1 99 ? -9.628 -16.992 20.172 1.00 53.41 99 ILE A N 1
ATOM 759 C CA . ILE A 1 99 ? -10.437 -17.956 20.946 1.00 53.41 99 ILE A CA 1
ATOM 760 C C . ILE A 1 99 ? -9.565 -18.801 21.901 1.00 53.41 99 ILE A C 1
ATOM 762 O O . ILE A 1 99 ? -10.060 -19.337 22.888 1.00 53.41 99 ILE A O 1
ATOM 766 N N . ASP A 1 100 ? -8.265 -18.909 21.622 1.00 53.31 100 ASP A N 1
ATOM 767 C CA . ASP A 1 100 ? -7.286 -19.675 22.395 1.00 53.31 100 ASP A CA 1
ATOM 768 C C . ASP A 1 100 ? -6.592 -18.884 23.522 1.00 53.31 100 ASP A C 1
ATOM 770 O O . ASP A 1 100 ? -5.758 -19.448 24.230 1.00 53.31 100 ASP A O 1
ATOM 774 N N . GLY A 1 101 ? -6.913 -17.598 23.708 1.00 52.12 101 GLY A N 1
ATOM 775 C CA . GLY A 1 101 ? -6.257 -16.743 24.703 1.00 52.12 101 GLY A CA 1
ATOM 776 C C . GLY A 1 101 ? -4.820 -16.345 24.342 1.00 52.12 101 GLY A C 1
ATOM 777 O O . GLY A 1 101 ? -4.085 -15.872 25.211 1.00 52.12 101 GLY A O 1
ATOM 778 N N . SER A 1 102 ? -4.395 -16.536 23.088 1.00 56.03 102 SER A N 1
ATOM 779 C CA . SER A 1 102 ? -3.079 -16.101 22.624 1.00 56.03 102 SER A CA 1
ATOM 780 C C . SER A 1 102 ? -2.981 -14.577 22.518 1.00 56.03 102 SER A C 1
ATOM 782 O O . SER A 1 102 ? -3.919 -13.870 22.137 1.00 56.03 102 SER A O 1
ATOM 784 N N . ILE A 1 103 ? -1.800 -14.065 22.868 1.00 62.81 103 ILE A N 1
ATOM 785 C CA . ILE A 1 103 ? -1.461 -12.649 22.749 1.00 62.81 103 ILE A CA 1
ATOM 786 C C . ILE A 1 103 ? -1.323 -12.313 21.264 1.00 62.81 103 ILE A C 1
ATOM 788 O O . ILE A 1 103 ? -0.614 -12.997 20.519 1.00 62.81 103 ILE A O 1
ATOM 792 N N . MET A 1 104 ? -1.964 -11.225 20.836 1.00 70.00 104 MET A N 1
ATOM 793 C CA . MET A 1 104 ? -1.835 -10.727 19.473 1.00 70.00 104 MET A CA 1
ATOM 794 C C . MET A 1 104 ? -0.376 -10.391 19.167 1.00 70.00 104 MET A C 1
ATOM 796 O O . MET A 1 104 ? 0.179 -9.428 19.689 1.00 70.00 104 MET A O 1
ATOM 800 N N . THR A 1 105 ? 0.240 -11.188 18.297 1.00 79.25 105 THR A N 1
ATOM 801 C CA . THR A 1 105 ? 1.597 -10.936 17.810 1.00 79.25 105 THR A CA 1
ATOM 802 C C . THR A 1 105 ? 1.522 -10.269 16.445 1.00 79.25 105 THR A C 1
ATOM 804 O O . THR A 1 105 ? 0.944 -10.821 15.507 1.00 79.25 105 THR A O 1
ATOM 807 N N . ILE A 1 106 ? 2.118 -9.085 16.334 1.00 82.94 106 ILE A N 1
ATOM 808 C CA . ILE A 1 106 ? 2.290 -8.369 15.070 1.00 82.94 106 ILE A CA 1
ATOM 809 C C . ILE A 1 106 ? 3.787 -8.320 14.787 1.00 82.94 106 ILE A C 1
ATOM 811 O O . ILE A 1 106 ? 4.563 -7.867 15.624 1.00 82.94 106 ILE A O 1
ATOM 815 N N . SER A 1 107 ? 4.184 -8.812 13.618 1.00 86.56 107 SER A N 1
ATOM 816 C CA . SER A 1 107 ? 5.572 -8.841 13.161 1.00 86.56 107 SER A CA 1
ATOM 817 C C . SER A 1 107 ? 5.671 -8.233 11.770 1.00 86.56 107 SER A C 1
ATOM 819 O O . SER A 1 107 ? 4.789 -8.454 10.933 1.00 86.56 107 SER A O 1
ATOM 821 N N . ASP A 1 108 ? 6.748 -7.499 11.516 1.00 90.94 108 ASP A N 1
ATOM 822 C CA . ASP A 1 108 ? 7.069 -7.016 10.181 1.00 90.94 108 ASP A CA 1
ATOM 823 C C . ASP A 1 108 ? 7.519 -8.155 9.255 1.00 90.94 108 ASP A C 1
ATOM 825 O O . ASP A 1 108 ? 7.961 -9.221 9.693 1.00 90.94 108 ASP A O 1
ATOM 829 N N . ALA A 1 109 ? 7.355 -7.939 7.952 1.00 93.06 109 ALA A N 1
ATOM 830 C CA . ALA A 1 109 ? 7.825 -8.848 6.917 1.00 93.06 109 ALA A CA 1
ATOM 831 C C . ALA A 1 109 ? 7.993 -8.107 5.578 1.00 93.06 109 ALA A C 1
ATOM 833 O O . ALA A 1 109 ? 7.322 -7.098 5.343 1.00 93.06 109 ALA A O 1
ATOM 834 N N . PRO A 1 110 ? 8.831 -8.617 4.652 1.00 91.38 110 PRO A N 1
ATOM 835 C CA . PRO A 1 110 ? 8.893 -8.096 3.290 1.00 91.38 110 PRO A CA 1
ATOM 836 C C . PRO A 1 110 ? 7.512 -8.089 2.627 1.00 91.38 110 PRO A C 1
ATOM 838 O O . PRO A 1 110 ? 6.704 -8.992 2.860 1.00 91.38 110 PRO A O 1
ATOM 841 N N . TRP A 1 111 ? 7.254 -7.102 1.764 1.00 89.88 111 TRP A N 1
ATOM 842 C CA . TRP A 1 111 ? 6.007 -7.015 0.997 1.00 89.88 111 TRP A CA 1
ATOM 843 C C . TRP A 1 111 ? 5.698 -8.359 0.298 1.00 89.88 111 TRP A C 1
ATOM 845 O O . TRP A 1 111 ? 6.613 -8.959 -0.277 1.00 89.88 111 TRP A O 1
ATOM 855 N N . PRO A 1 112 ? 4.448 -8.864 0.336 1.00 91.12 112 PRO A N 1
ATOM 856 C CA . PRO A 1 112 ? 3.205 -8.197 0.754 1.00 91.12 112 PRO A CA 1
ATOM 857 C C . PRO A 1 112 ? 2.916 -8.228 2.266 1.00 91.12 112 PRO A C 1
ATOM 859 O O . PRO A 1 112 ? 1.800 -7.906 2.677 1.00 91.12 112 PRO A O 1
ATOM 862 N N . GLY A 1 113 ? 3.892 -8.631 3.084 1.00 91.50 113 GLY A N 1
ATOM 863 C CA . GLY A 1 113 ? 3.828 -8.595 4.543 1.00 91.50 113 GLY A CA 1
ATOM 864 C C . GLY A 1 113 ? 3.684 -7.188 5.133 1.00 91.50 113 GLY A C 1
ATOM 865 O O . GLY A 1 113 ? 3.587 -6.190 4.418 1.00 91.50 113 GLY A O 1
ATOM 866 N N . PHE A 1 114 ? 3.615 -7.116 6.462 1.00 92.38 114 PHE A N 1
ATOM 867 C CA . PHE A 1 114 ? 3.400 -5.857 7.167 1.00 92.38 114 PHE A CA 1
ATOM 868 C C . PHE A 1 114 ? 4.680 -5.015 7.212 1.00 92.38 114 PHE A C 1
ATOM 870 O O . PHE A 1 114 ? 5.745 -5.521 7.560 1.00 92.38 114 PHE A O 1
ATOM 877 N N . THR A 1 115 ? 4.572 -3.728 6.874 1.00 92.81 115 THR A N 1
ATOM 878 C CA . THR A 1 115 ? 5.738 -2.841 6.812 1.00 92.81 115 THR A CA 1
ATOM 879 C C . THR A 1 115 ? 6.220 -2.439 8.213 1.00 92.81 115 THR A C 1
ATOM 881 O O . THR A 1 115 ? 5.393 -2.064 9.052 1.00 92.81 115 THR A O 1
ATOM 884 N N . PRO A 1 116 ? 7.537 -2.459 8.491 1.00 92.69 116 PRO A N 1
ATOM 885 C CA . PRO A 1 116 ? 8.072 -2.040 9.786 1.00 92.69 116 PRO A CA 1
ATOM 886 C C . PRO A 1 116 ? 7.789 -0.563 10.109 1.00 92.69 116 PRO A C 1
ATOM 888 O O . PRO A 1 116 ? 7.674 -0.209 11.282 1.00 92.69 11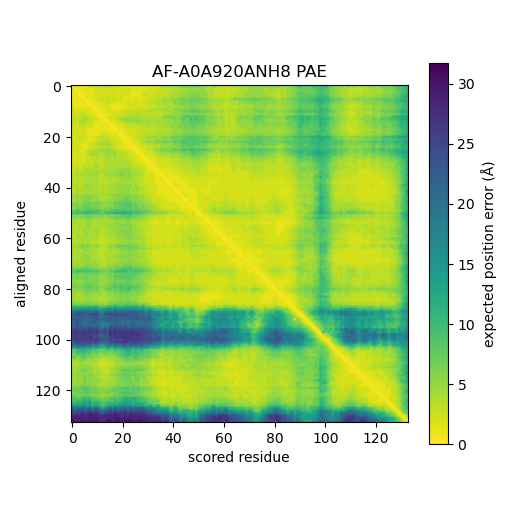6 PRO A O 1
ATOM 891 N N . ASP A 1 117 ? 7.605 0.295 9.099 1.00 92.81 117 ASP A N 1
ATOM 892 C CA . ASP A 1 117 ? 7.341 1.733 9.284 1.00 92.81 117 ASP A CA 1
ATOM 893 C C . ASP A 1 117 ? 6.052 2.025 10.071 1.00 92.81 117 ASP A C 1
ATOM 895 O O . ASP A 1 117 ? 5.949 3.047 10.749 1.00 92.81 117 ASP A O 1
ATOM 899 N N . LEU A 1 118 ? 5.071 1.119 10.015 1.00 93.12 118 LEU A N 1
ATOM 900 C CA . LEU A 1 118 ? 3.781 1.275 10.691 1.00 93.12 118 LEU A CA 1
ATOM 901 C C . LEU A 1 118 ? 3.749 0.647 12.095 1.00 93.12 118 LEU A C 1
ATOM 903 O O . LEU A 1 118 ? 2.742 0.777 12.795 1.00 93.12 118 LEU A O 1
ATOM 907 N N . LEU A 1 119 ? 4.831 -0.000 12.549 1.00 91.31 119 LEU A N 1
ATOM 908 C CA . LEU A 1 119 ? 4.884 -0.621 13.882 1.00 91.31 119 LEU A CA 1
ATOM 909 C C . LEU A 1 119 ? 4.714 0.401 15.012 1.00 91.31 119 LEU A C 1
ATOM 911 O O . LEU A 1 119 ? 4.062 0.111 16.012 1.00 91.31 119 LEU A O 1
ATOM 915 N N . SER A 1 120 ? 5.267 1.604 14.851 1.00 88.94 120 SER A N 1
ATOM 916 C CA . SER A 1 120 ? 5.145 2.687 15.835 1.00 88.94 120 SER A CA 1
ATOM 917 C C . SER A 1 120 ? 3.695 3.158 15.995 1.00 88.94 120 SER A C 1
ATOM 919 O O . SER A 1 120 ? 3.228 3.354 17.117 1.00 88.94 120 SER A O 1
ATOM 921 N N . ILE A 1 121 ? 2.966 3.273 14.881 1.00 89.25 121 ILE A N 1
ATOM 922 C CA . ILE A 1 121 ? 1.548 3.643 14.859 1.00 89.25 121 ILE A CA 1
ATOM 923 C C . ILE A 1 121 ? 0.715 2.553 15.526 1.00 89.25 121 ILE A C 1
ATOM 925 O O . ILE A 1 121 ? -0.094 2.862 16.393 1.00 89.25 121 ILE A O 1
ATOM 929 N N . ILE A 1 122 ? 0.963 1.282 15.197 1.00 86.81 122 ILE A N 1
ATOM 930 C CA . ILE A 1 122 ? 0.281 0.146 15.830 1.00 86.81 122 ILE A CA 1
ATOM 931 C C . ILE A 1 122 ? 0.503 0.120 17.337 1.00 86.81 122 ILE A C 1
ATOM 933 O O . ILE A 1 122 ? -0.459 0.005 18.096 1.00 86.81 122 ILE A O 1
ATOM 937 N N . LEU A 1 123 ? 1.760 0.230 17.771 1.00 85.69 123 LEU A N 1
ATOM 938 C CA . LEU A 1 123 ? 2.114 0.216 19.186 1.00 85.69 123 LEU A CA 1
ATOM 939 C C . LEU A 1 123 ? 1.374 1.319 19.944 1.00 85.69 123 LEU A C 1
ATOM 941 O O . LEU A 1 123 ? 0.865 1.100 21.043 1.00 85.69 123 LEU A O 1
ATOM 945 N N . TRP A 1 124 ? 1.298 2.506 19.350 1.00 81.62 124 TRP A N 1
ATOM 946 C CA . TRP A 1 124 ? 0.616 3.619 19.981 1.00 81.62 124 TRP A CA 1
ATOM 947 C C . TRP A 1 124 ? -0.911 3.476 19.961 1.00 81.62 124 TRP A C 1
ATOM 949 O O . TRP A 1 124 ? -1.556 3.761 20.973 1.00 81.62 124 TRP A O 1
ATOM 959 N N . SER A 1 125 ? -1.491 2.974 18.867 1.00 77.94 125 SER A N 1
ATOM 960 C CA . SER A 1 125 ? -2.916 2.639 18.806 1.00 77.94 125 SER A CA 1
ATOM 961 C C . SER A 1 125 ? -3.285 1.641 19.905 1.00 77.94 125 SER A C 1
ATOM 963 O O . SER A 1 125 ? -4.225 1.911 20.646 1.00 77.94 125 SER A O 1
ATOM 965 N N . LEU A 1 126 ? -2.500 0.571 20.091 1.00 74.94 126 LEU A N 1
ATOM 966 C CA . LEU A 1 126 ? -2.698 -0.441 21.139 1.00 74.94 126 LEU A CA 1
ATOM 967 C C . LEU A 1 126 ? -2.754 0.153 22.548 1.00 74.94 126 LEU A C 1
ATOM 969 O O . LEU A 1 126 ? -3.629 -0.214 23.322 1.00 74.94 126 LEU A O 1
ATOM 973 N N . HIS A 1 127 ? -1.867 1.097 22.874 1.00 71.44 127 HIS A N 1
ATOM 974 C CA . HIS A 1 127 ? -1.869 1.739 24.192 1.00 71.44 127 HIS A CA 1
ATOM 975 C C . HIS A 1 127 ? -3.178 2.486 24.492 1.00 71.44 127 HIS A C 1
ATOM 977 O O . HIS A 1 127 ? -3.548 2.655 25.653 1.00 71.44 127 HIS A O 1
ATOM 983 N N . LYS A 1 128 ? -3.871 2.973 23.457 1.00 64.38 128 LYS A N 1
ATOM 984 C CA . LYS A 1 128 ? -5.103 3.751 23.616 1.00 64.38 128 LYS A CA 1
ATOM 985 C C . LYS A 1 128 ? -6.370 2.895 23.593 1.00 64.38 128 LYS A C 1
ATOM 987 O O . LYS A 1 128 ? -7.422 3.395 23.996 1.00 64.38 128 LYS A O 1
ATOM 992 N N . LEU A 1 129 ? -6.275 1.644 23.141 1.00 62.38 129 LEU A N 1
ATOM 993 C CA . LEU A 1 129 ? -7.376 0.691 23.216 1.00 62.38 129 LEU A CA 1
ATOM 994 C C . LEU A 1 129 ? -7.447 0.151 24.647 1.00 62.38 129 LEU A C 1
ATOM 996 O O . LEU A 1 129 ? -6.507 -0.460 25.149 1.00 62.38 129 LEU A O 1
ATOM 1000 N N . GLU A 1 130 ? -8.548 0.435 25.335 1.00 49.84 130 GLU A N 1
ATOM 1001 C CA . GLU A 1 130 ? -8.790 -0.068 26.686 1.00 49.84 130 GLU A CA 1
ATOM 1002 C C . GLU A 1 130 ? -8.898 -1.601 26.623 1.00 49.84 130 GLU A C 1
ATOM 1004 O O . GLU A 1 130 ? -9.792 -2.125 25.968 1.00 49.84 130 GLU A O 1
ATOM 1009 N N . GLY A 1 131 ? -7.970 -2.328 27.261 1.00 46.81 131 GLY A N 1
ATOM 1010 C CA . GLY A 1 131 ? -8.023 -3.797 27.329 1.00 46.81 131 GLY A CA 1
ATOM 1011 C C . GLY A 1 131 ? -6.699 -4.556 27.199 1.00 46.81 131 GLY A C 1
ATOM 1012 O O . GLY A 1 131 ? -6.716 -5.780 27.286 1.00 46.81 131 GLY A O 1
ATOM 1013 N N . VAL A 1 132 ? -5.557 -3.881 27.019 1.00 41.50 132 VAL A N 1
ATOM 1014 C CA . VAL A 1 132 ? -4.231 -4.533 27.002 1.00 41.50 132 VAL A CA 1
ATOM 1015 C C . VAL A 1 132 ? -3.363 -4.002 28.148 1.00 41.50 132 VAL A C 1
ATOM 1017 O O . VAL A 1 132 ? -2.482 -3.170 27.944 1.00 41.50 132 VAL A O 1
ATOM 1020 N N . CYS A 1 133 ? -3.648 -4.480 29.360 1.00 31.80 133 CYS A N 1
ATOM 1021 C CA . CYS A 1 133 ? -2.755 -4.482 30.523 1.00 31.80 133 CYS A CA 1
ATOM 1022 C C . CYS A 1 133 ? -2.871 -5.844 31.209 1.00 31.80 133 CYS A C 1
ATOM 1024 O O . CYS A 1 133 ? -4.025 -6.294 31.391 1.00 31.80 133 CYS A O 1
#

Foldseek 3Di:
DQVQQVWDWPPPPHPDIDTDDDPDGHDDDDDDADDLLVVLVVLLVCLQVLAKDKAPQNQVVQQQCSVVLSVQQQFDWDDDPNMITGHRRPPFGDRDQDPVRDDDDADADPPVGDHPSSVVSVVVSNVNGPDDD